Protein AF-B6VYK7-F1 (afdb_monomer)

Mean predicted aligned error: 7.78 Å

Structure (mmCIF, N/CA/C/O backbone):
data_AF-B6VYK7-F1
#
_entry.id   AF-B6VYK7-F1
#
loop_
_atom_site.group_PDB
_atom_site.id
_atom_site.type_symbol
_atom_site.label_atom_id
_atom_site.label_alt_id
_atom_site.label_comp_id
_atom_site.label_asym_id
_atom_site.label_entity_id
_atom_site.label_seq_id
_atom_site.pdbx_PDB_ins_code
_atom_site.Cartn_x
_atom_site.Cartn_y
_atom_site.Cartn_z
_atom_site.occupancy
_atom_site.B_iso_or_equiv
_atom_site.auth_seq_id
_atom_site.auth_comp_id
_atom_site.auth_asym_id
_atom_site.auth_atom_id
_atom_site.pdbx_PDB_model_num
ATOM 1 N N . MET A 1 1 ? 13.272 -1.129 3.481 1.00 52.34 1 MET A N 1
ATOM 2 C CA . MET A 1 1 ? 12.750 -2.512 3.595 1.00 52.34 1 MET A CA 1
ATOM 3 C C . MET A 1 1 ? 13.209 -3.333 2.391 1.00 52.34 1 MET A C 1
ATOM 5 O O . MET A 1 1 ? 12.780 -3.055 1.279 1.00 52.34 1 MET A O 1
ATOM 9 N N . GLU A 1 2 ? 14.107 -4.303 2.585 1.00 56.81 2 GLU A N 1
ATOM 10 C CA . GLU A 1 2 ? 14.750 -5.064 1.491 1.00 56.81 2 GLU A CA 1
ATOM 11 C C . GLU A 1 2 ? 13.829 -6.103 0.816 1.00 56.81 2 GLU A C 1
ATOM 13 O O . GLU A 1 2 ? 13.980 -6.379 -0.376 1.00 56.81 2 GLU A O 1
ATOM 18 N N . CYS A 1 3 ? 12.794 -6.591 1.512 1.00 57.00 3 CYS A N 1
ATOM 19 C CA . CYS A 1 3 ? 11.847 -7.579 0.974 1.00 57.00 3 CYS A CA 1
ATOM 20 C C . CYS A 1 3 ? 11.027 -7.067 -0.231 1.00 57.00 3 CYS A C 1
ATOM 22 O O . CYS A 1 3 ? 10.761 -7.824 -1.162 1.00 57.00 3 CYS A O 1
ATOM 24 N N . ALA A 1 4 ? 10.663 -5.779 -0.262 1.00 50.12 4 ALA A N 1
ATOM 25 C CA . ALA A 1 4 ? 9.904 -5.187 -1.372 1.00 50.12 4 ALA A CA 1
ATOM 26 C C . ALA A 1 4 ? 10.742 -5.068 -2.661 1.00 50.12 4 ALA A C 1
ATOM 28 O O . ALA A 1 4 ? 10.228 -5.239 -3.768 1.00 50.12 4 ALA A O 1
ATOM 29 N N . ARG A 1 5 ? 12.059 -4.859 -2.513 1.00 50.06 5 ARG A N 1
ATOM 30 C CA . ARG A 1 5 ? 13.018 -4.795 -3.626 1.00 50.06 5 ARG A CA 1
ATOM 31 C C . ARG A 1 5 ? 13.199 -6.161 -4.293 1.00 50.06 5 ARG A C 1
ATOM 33 O O . ARG A 1 5 ? 13.187 -6.244 -5.518 1.00 50.06 5 ARG A O 1
ATOM 40 N N . MET A 1 6 ? 13.291 -7.229 -3.496 1.00 47.53 6 MET A N 1
ATOM 41 C CA . MET A 1 6 ? 13.389 -8.612 -3.990 1.00 47.53 6 MET A CA 1
ATOM 42 C C . MET A 1 6 ? 12.151 -9.064 -4.774 1.00 47.53 6 MET A C 1
ATOM 44 O O . MET A 1 6 ? 12.275 -9.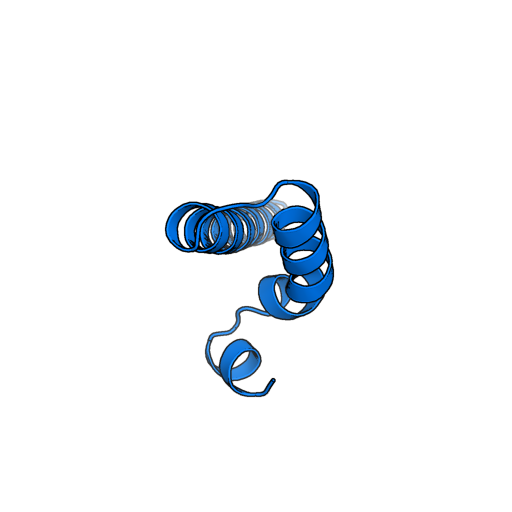817 -5.736 1.00 47.53 6 MET A O 1
ATOM 48 N N . LEU A 1 7 ? 10.965 -8.574 -4.410 1.00 56.97 7 LEU A N 1
ATOM 49 C CA . LEU A 1 7 ? 9.709 -8.903 -5.089 1.00 56.97 7 LEU A CA 1
ATOM 50 C C . LEU A 1 7 ? 9.420 -8.014 -6.319 1.00 56.97 7 LEU A C 1
ATOM 52 O O . LEU A 1 7 ? 8.351 -8.134 -6.917 1.00 56.97 7 LEU A O 1
ATOM 56 N N . LYS A 1 8 ? 10.358 -7.131 -6.713 1.00 61.16 8 LYS A N 1
ATOM 57 C CA . LYS A 1 8 ? 10.175 -6.099 -7.756 1.00 61.16 8 LYS A CA 1
ATOM 58 C C . LYS A 1 8 ? 8.958 -5.187 -7.512 1.00 61.16 8 LYS A C 1
ATOM 60 O O . LYS A 1 8 ? 8.409 -4.631 -8.460 1.00 61.16 8 LYS A O 1
ATOM 65 N N . LEU A 1 9 ? 8.560 -4.997 -6.255 1.00 64.31 9 LEU A N 1
ATOM 66 C CA . LEU A 1 9 ? 7.448 -4.125 -5.852 1.00 64.31 9 LEU A CA 1
ATOM 67 C C . LEU A 1 9 ? 7.977 -2.696 -5.647 1.00 64.31 9 LEU A C 1
ATOM 69 O O . LEU A 1 9 ? 7.876 -2.127 -4.560 1.00 64.31 9 LEU A O 1
ATOM 73 N N . GLY A 1 10 ? 8.660 -2.160 -6.665 1.00 63.09 10 GLY A N 1
ATOM 74 C CA . GLY A 1 10 ? 9.332 -0.857 -6.584 1.00 63.09 10 GLY A CA 1
ATOM 75 C C . GLY A 1 10 ? 8.363 0.264 -6.205 1.00 63.09 10 GLY A C 1
ATOM 76 O O . GLY A 1 10 ? 8.652 1.040 -5.300 1.00 63.09 10 GLY A O 1
ATOM 77 N N . ASN A 1 11 ? 7.163 0.252 -6.795 1.00 64.56 11 ASN A N 1
ATOM 78 C CA . ASN A 1 11 ? 6.134 1.240 -6.484 1.00 64.56 11 ASN A CA 1
ATOM 79 C C . ASN A 1 11 ? 5.482 1.016 -5.126 1.00 64.56 11 ASN A C 1
ATOM 81 O O . ASN A 1 11 ? 5.222 2.008 -4.454 1.00 64.56 11 ASN A O 1
ATOM 85 N N . LEU A 1 12 ? 5.228 -0.226 -4.693 1.00 72.88 12 LEU A N 1
ATOM 86 C CA . LEU A 1 12 ? 4.711 -0.444 -3.341 1.00 72.88 12 LEU A CA 1
ATOM 87 C C . LEU A 1 12 ? 5.674 0.103 -2.294 1.00 72.88 12 LEU A C 1
ATOM 89 O O . LEU A 1 12 ? 5.213 0.698 -1.336 1.00 72.88 12 LEU A O 1
ATOM 93 N N . ALA A 1 13 ? 6.987 -0.059 -2.476 1.00 72.12 13 ALA A N 1
ATOM 94 C CA . ALA A 1 13 ? 7.973 0.500 -1.555 1.00 72.12 13 ALA A CA 1
ATOM 95 C C . ALA A 1 13 ? 7.938 2.040 -1.513 1.00 72.12 13 ALA A C 1
ATOM 97 O O . ALA A 1 13 ? 8.081 2.600 -0.431 1.00 72.12 13 ALA A O 1
ATOM 98 N N . GLU A 1 14 ? 7.720 2.706 -2.654 1.00 80.38 14 GLU A N 1
ATOM 99 C CA . GLU A 1 14 ? 7.579 4.171 -2.728 1.00 80.38 14 GLU A CA 1
ATOM 100 C C . GLU A 1 14 ? 6.240 4.681 -2.169 1.00 80.38 14 GLU A C 1
ATOM 102 O O . GLU A 1 14 ? 6.206 5.730 -1.538 1.00 80.38 14 GLU A O 1
ATOM 107 N N . HIS A 1 15 ? 5.144 3.937 -2.345 1.00 82.81 15 HIS A N 1
ATOM 108 C CA . HIS A 1 15 ? 3.800 4.359 -1.918 1.00 82.81 15 HIS A CA 1
ATOM 109 C C . HIS A 1 15 ? 3.387 3.786 -0.556 1.00 82.81 15 HIS A C 1
ATOM 111 O O . HIS A 1 15 ? 2.300 4.089 -0.064 1.00 82.81 15 HIS A O 1
ATOM 117 N N . LEU A 1 16 ? 4.225 2.956 0.076 1.00 85.56 16 LEU A N 1
ATOM 118 C CA . LEU A 1 16 ? 3.889 2.301 1.342 1.00 85.56 16 LEU A CA 1
ATOM 119 C C . LEU A 1 16 ? 3.603 3.321 2.443 1.00 85.56 16 LEU A C 1
ATOM 121 O O . LEU A 1 16 ? 2.682 3.128 3.228 1.00 85.56 16 LEU A O 1
ATOM 125 N N . GLU A 1 17 ? 4.384 4.397 2.496 1.00 88.38 17 GLU A N 1
ATOM 126 C CA . GLU A 1 17 ? 4.269 5.425 3.532 1.00 88.38 17 GLU A CA 1
ATOM 127 C C . GLU A 1 17 ? 2.967 6.231 3.400 1.00 88.38 17 GLU A C 1
ATOM 129 O O . GLU A 1 17 ? 2.314 6.529 4.401 1.00 88.38 17 GLU A O 1
ATOM 134 N N . GLU A 1 18 ? 2.532 6.501 2.165 1.00 89.25 18 GLU A N 1
ATOM 135 C CA . GLU A 1 18 ? 1.236 7.124 1.879 1.00 89.25 18 GLU A CA 1
ATOM 136 C C . GLU A 1 18 ? 0.078 6.166 2.196 1.00 89.25 18 GLU A C 1
ATOM 138 O O . GLU A 1 18 ? -0.895 6.553 2.841 1.00 89.25 18 GLU A O 1
ATOM 143 N N . LEU A 1 19 ? 0.195 4.891 1.809 1.00 89.69 19 LEU A N 1
ATOM 144 C CA . LEU A 1 19 ? -0.810 3.870 2.115 1.00 89.69 19 LEU A CA 1
ATOM 145 C C . LEU A 1 19 ? -0.962 3.643 3.624 1.00 89.69 19 LEU A C 1
ATOM 147 O O . LEU A 1 19 ? -2.078 3.432 4.095 1.00 89.69 19 LEU A O 1
ATOM 151 N N . LEU A 1 20 ? 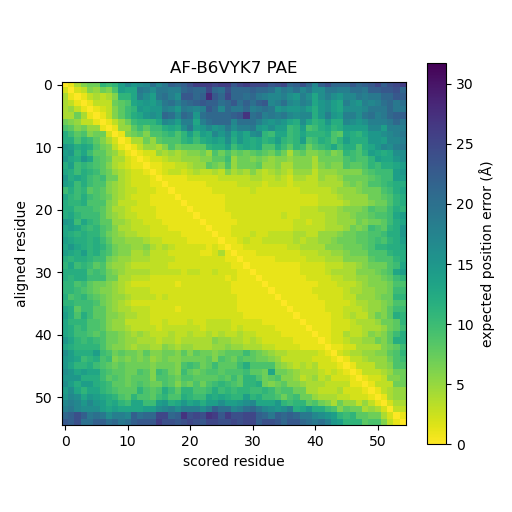0.134 3.705 4.384 1.00 91.25 20 LEU A N 1
ATOM 152 C CA . LEU A 1 20 ? 0.115 3.612 5.845 1.00 91.25 20 LEU A CA 1
ATOM 153 C C . LEU A 1 20 ? -0.574 4.822 6.479 1.00 91.25 20 LEU A C 1
ATOM 155 O O . LEU A 1 20 ? -1.441 4.633 7.333 1.00 91.25 20 LEU A O 1
ATOM 159 N N . HIS A 1 21 ? -0.259 6.040 6.026 1.00 92.50 21 HIS A N 1
ATOM 160 C CA . HIS A 1 21 ? -0.965 7.243 6.473 1.00 92.50 21 HIS A CA 1
ATOM 161 C C . HIS A 1 21 ? -2.465 7.144 6.191 1.00 92.50 21 HIS A C 1
ATOM 163 O O . HIS A 1 21 ? -3.268 7.297 7.108 1.00 92.50 21 HIS A O 1
ATOM 169 N N . GLN A 1 22 ? -2.855 6.775 4.968 1.00 89.69 22 GLN A N 1
ATOM 170 C CA . GLN A 1 22 ? -4.266 6.613 4.611 1.00 89.69 22 GLN A CA 1
ATOM 171 C C . GLN A 1 22 ? -4.958 5.523 5.435 1.00 89.69 22 GLN A C 1
ATOM 173 O O . GLN A 1 22 ? -6.127 5.676 5.795 1.00 89.69 22 GLN A O 1
ATOM 178 N N . ALA A 1 23 ? -4.260 4.424 5.730 1.00 93.25 23 ALA A N 1
ATOM 179 C CA . ALA A 1 23 ? -4.787 3.356 6.566 1.00 93.25 23 ALA A CA 1
ATOM 180 C C . ALA A 1 23 ? -5.016 3.814 8.005 1.00 93.25 23 ALA A C 1
ATOM 182 O O . ALA A 1 23 ? -6.045 3.473 8.584 1.00 93.25 23 ALA A O 1
ATOM 183 N N . GLN A 1 24 ? -4.107 4.617 8.558 1.00 91.38 24 GLN A N 1
ATOM 184 C CA . GLN A 1 24 ? -4.275 5.206 9.883 1.00 91.38 24 GLN A CA 1
ATOM 185 C C . GLN A 1 24 ? -5.400 6.242 9.914 1.00 91.38 24 GLN A C 1
ATOM 187 O O . GLN A 1 24 ? -6.265 6.157 10.782 1.00 91.38 24 GLN A O 1
ATOM 192 N N . GLU A 1 25 ? -5.435 7.181 8.966 1.00 94.38 25 GLU A N 1
ATOM 193 C CA . GLU A 1 25 ? -6.465 8.227 8.909 1.00 94.38 25 GLU A CA 1
ATOM 194 C C . GLU A 1 25 ? -7.873 7.642 8.764 1.00 94.38 25 GLU A C 1
ATOM 196 O O . GLU A 1 25 ? -8.817 8.094 9.411 1.00 94.38 25 GLU A O 1
ATOM 201 N N . LYS A 1 26 ? -8.016 6.608 7.929 1.00 93.62 26 LYS A N 1
ATOM 202 C CA . LYS A 1 26 ? -9.307 5.962 7.652 1.00 93.62 26 LYS A CA 1
ATOM 203 C C . LYS A 1 26 ? -9.601 4.777 8.567 1.00 93.62 26 LYS A C 1
ATOM 205 O O . LYS A 1 26 ? -10.661 4.177 8.426 1.00 93.62 26 LYS A O 1
ATOM 210 N N . GLN A 1 27 ? -8.685 4.445 9.479 1.00 94.62 27 GLN A N 1
ATOM 211 C CA . GLN A 1 27 ? -8.755 3.268 10.350 1.00 94.62 27 GLN A CA 1
ATOM 212 C C . GLN A 1 27 ? -9.064 1.980 9.573 1.00 94.62 27 GLN A C 1
ATOM 214 O O . GLN A 1 27 ? -9.935 1.197 9.953 1.00 94.62 27 GLN A O 1
ATOM 219 N N . LEU A 1 28 ? -8.358 1.773 8.459 1.00 94.44 28 LEU A N 1
ATOM 220 C CA . LEU A 1 28 ? -8.531 0.577 7.644 1.00 94.44 28 LEU A CA 1
ATOM 221 C C . LEU A 1 28 ? -8.194 -0.666 8.463 1.00 94.44 28 LEU A C 1
ATOM 223 O O . LEU A 1 28 ? -7.174 -0.729 9.155 1.00 94.44 28 LEU A O 1
ATOM 227 N N . THR A 1 29 ? -9.022 -1.695 8.329 1.00 95.31 29 THR A N 1
ATOM 228 C CA . THR A 1 29 ? -8.690 -3.009 8.871 1.00 95.31 29 THR A CA 1
ATOM 229 C C . THR A 1 29 ? -7.512 -3.620 8.106 1.00 95.31 29 THR A C 1
ATOM 231 O O . THR A 1 29 ? -7.239 -3.275 6.953 1.00 95.31 29 THR A O 1
ATOM 234 N N . TYR A 1 30 ? -6.809 -4.572 8.725 1.00 88.00 30 TYR A N 1
ATOM 235 C CA . TYR A 1 30 ? -5.681 -5.252 8.078 1.00 88.00 30 TYR A CA 1
ATOM 236 C C . TYR A 1 30 ? -6.025 -5.828 6.683 1.00 88.00 30 TYR A C 1
ATOM 238 O O . TYR A 1 30 ? -5.236 -5.622 5.758 1.00 88.00 30 TYR A O 1
ATOM 246 N N . PRO A 1 31 ? -7.200 -6.460 6.462 1.00 94.88 31 PRO A N 1
ATOM 247 C CA . PRO A 1 31 ? -7.617 -6.890 5.126 1.00 94.88 31 PRO A CA 1
ATOM 248 C C . PRO A 1 31 ? -7.786 -5.743 4.120 1.00 94.88 31 PRO A C 1
ATOM 250 O O . PRO A 1 31 ? -7.405 -5.889 2.959 1.00 94.88 31 PRO A O 1
ATOM 253 N N . GLU A 1 32 ? -8.341 -4.604 4.537 1.00 92.94 32 GLU A N 1
ATOM 254 C CA . GLU A 1 32 ? -8.544 -3.441 3.663 1.00 92.94 32 GLU A CA 1
ATOM 255 C C . GLU A 1 32 ? -7.222 -2.789 3.268 1.00 92.94 32 GLU A C 1
ATOM 257 O O . GLU A 1 32 ? -7.016 -2.461 2.097 1.00 92.94 32 GLU A O 1
ATOM 262 N N . PHE A 1 33 ? -6.301 -2.665 4.224 1.00 91.62 33 PHE A N 1
ATOM 263 C CA . PHE A 1 33 ? -4.946 -2.199 3.962 1.00 91.62 33 PHE A CA 1
ATOM 264 C C . PHE A 1 33 ? -4.219 -3.126 2.979 1.00 91.62 33 PHE A C 1
ATOM 266 O O . PHE A 1 33 ? -3.684 -2.664 1.970 1.00 91.62 33 PHE A O 1
ATOM 273 N N . LEU A 1 34 ? -4.273 -4.444 3.209 1.00 91.00 34 LEU A N 1
ATOM 274 C CA . LEU A 1 34 ? -3.657 -5.429 2.318 1.00 91.00 34 LEU A CA 1
ATOM 275 C C . LEU A 1 34 ? -4.228 -5.330 0.893 1.00 91.00 34 LEU A C 1
ATOM 277 O O . LEU A 1 34 ? -3.487 -5.387 -0.090 1.00 91.00 34 LEU A O 1
ATOM 281 N N . LEU A 1 35 ? -5.544 -5.132 0.771 1.00 91.44 35 LEU A N 1
ATOM 282 C CA . LEU A 1 35 ? -6.209 -4.953 -0.517 1.00 91.44 35 LEU A CA 1
ATOM 283 C C . LEU A 1 35 ? -5.760 -3.664 -1.224 1.00 91.44 35 LEU A C 1
ATOM 285 O O . LEU A 1 35 ? -5.576 -3.678 -2.443 1.00 91.44 35 LEU A O 1
ATOM 289 N N . ALA A 1 36 ? -5.564 -2.568 -0.487 1.00 89.88 36 ALA A N 1
ATOM 290 C CA . ALA A 1 36 ? -5.052 -1.311 -1.031 1.00 89.88 36 ALA A CA 1
ATOM 291 C C . ALA A 1 36 ? -3.626 -1.477 -1.586 1.00 89.88 36 ALA A C 1
ATOM 293 O O . ALA A 1 36 ? -3.373 -1.111 -2.735 1.00 89.88 36 ALA A O 1
ATOM 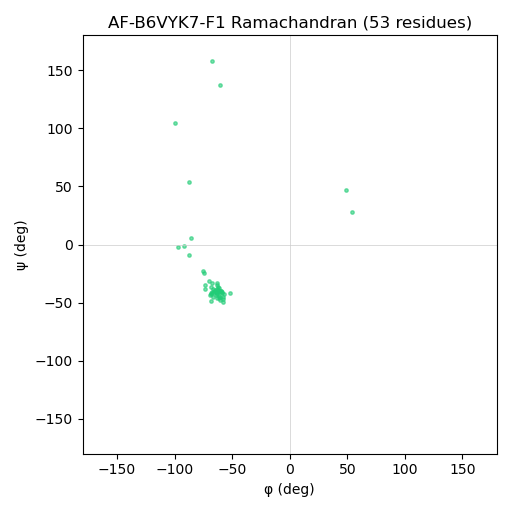294 N N . CYS A 1 37 ? -2.739 -2.137 -0.834 1.00 88.56 37 CYS A N 1
ATOM 295 C CA . CYS A 1 37 ? -1.387 -2.471 -1.289 1.00 88.56 37 CYS A CA 1
ATOM 296 C C . CYS A 1 37 ? -1.394 -3.313 -2.577 1.00 88.56 37 CYS A C 1
ATOM 298 O O . CYS A 1 37 ? -0.659 -3.024 -3.521 1.00 88.56 37 CYS A O 1
ATOM 300 N N . LEU A 1 38 ? -2.252 -4.338 -2.653 1.00 87.62 38 LEU A N 1
ATOM 301 C CA . LEU A 1 38 ? -2.361 -5.194 -3.841 1.00 87.62 38 LEU A CA 1
ATOM 302 C C . LEU A 1 38 ? -2.905 -4.439 -5.063 1.00 87.62 38 LEU A C 1
ATOM 304 O O . LEU A 1 38 ? -2.451 -4.670 -6.185 1.00 87.62 38 LEU A O 1
ATOM 308 N N . ARG A 1 39 ? -3.870 -3.533 -4.868 1.00 87.50 39 ARG A N 1
ATOM 309 C CA . ARG A 1 39 ? -4.415 -2.698 -5.951 1.00 87.50 39 ARG A CA 1
ATOM 310 C C . ARG A 1 39 ? -3.355 -1.776 -6.543 1.00 87.50 39 ARG A C 1
ATOM 312 O O . ARG A 1 39 ? -3.292 -1.669 -7.769 1.00 87.50 39 ARG A O 1
ATOM 319 N N . GLU A 1 40 ? -2.533 -1.157 -5.701 1.00 84.88 40 GLU A N 1
ATOM 320 C CA . GLU A 1 40 ? -1.433 -0.290 -6.135 1.00 84.88 40 GLU A CA 1
ATOM 321 C C . GLU A 1 40 ? -0.423 -1.062 -7.000 1.00 84.88 40 GLU A C 1
ATOM 323 O O . GLU A 1 40 ? -0.082 -0.651 -8.111 1.00 84.88 40 GLU A O 1
ATOM 328 N N . GLU A 1 41 ? -0.049 -2.266 -6.569 1.00 81.25 41 GLU A N 1
ATOM 329 C CA . GLU A 1 41 ? 0.857 -3.126 -7.334 1.00 81.25 41 GLU A CA 1
ATOM 330 C C . GLU A 1 41 ? 0.282 -3.572 -8.686 1.00 81.25 41 GLU A C 1
ATOM 332 O O . GLU A 1 41 ? 0.977 -3.558 -9.708 1.00 81.25 41 GLU A O 1
ATOM 337 N N . ILE A 1 42 ? -1.007 -3.923 -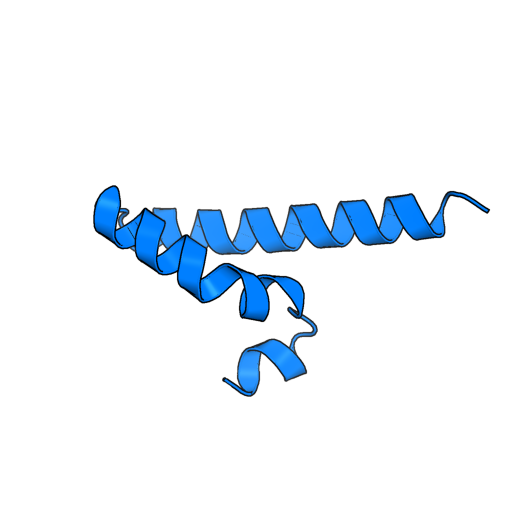8.742 1.00 82.06 42 ILE A N 1
ATOM 338 C CA . ILE A 1 42 ? -1.671 -4.288 -10.003 1.00 82.06 42 ILE A CA 1
ATOM 339 C C . ILE A 1 42 ? -1.760 -3.082 -10.947 1.00 82.06 42 ILE A C 1
ATOM 341 O O . ILE A 1 42 ? -1.545 -3.233 -12.155 1.00 82.06 42 ILE A O 1
ATOM 345 N N . ARG A 1 43 ? -2.079 -1.891 -10.420 1.00 81.00 43 ARG A N 1
ATOM 346 C CA . ARG A 1 43 ? -2.130 -0.641 -11.192 1.00 81.00 43 ARG A CA 1
ATOM 347 C C . ARG A 1 43 ? -0.780 -0.358 -11.842 1.00 81.00 43 ARG A C 1
ATOM 349 O O . ARG A 1 43 ? -0.735 -0.130 -13.049 1.00 81.00 43 ARG A O 1
ATOM 356 N N . ASN A 1 44 ? 0.303 -0.473 -11.077 1.00 72.94 44 ASN A N 1
ATOM 357 C CA . ASN A 1 44 ? 1.650 -0.254 -11.58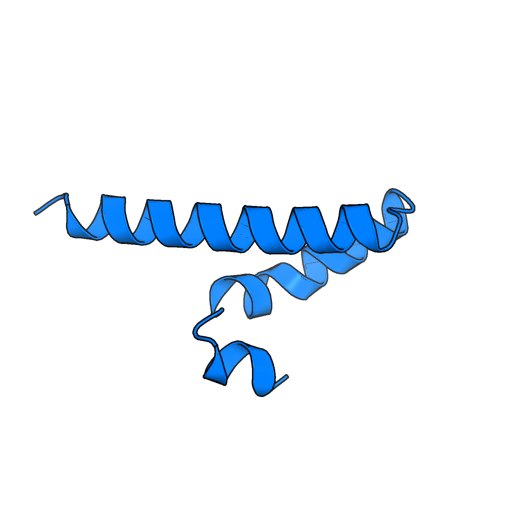8 1.00 72.94 44 ASN A CA 1
ATOM 358 C C . ASN A 1 44 ? 2.020 -1.237 -12.709 1.00 72.94 44 ASN A C 1
ATOM 360 O O . ASN A 1 44 ? 2.491 -0.832 -13.769 1.00 72.94 44 ASN A O 1
ATOM 364 N N . ARG A 1 45 ? 1.739 -2.536 -12.533 1.00 74.19 45 ARG A N 1
ATOM 365 C CA . ARG A 1 45 ? 2.007 -3.534 -13.584 1.00 74.19 45 ARG A CA 1
ATOM 366 C C . ARG A 1 45 ? 1.266 -3.212 -14.880 1.00 74.19 45 ARG A C 1
ATOM 3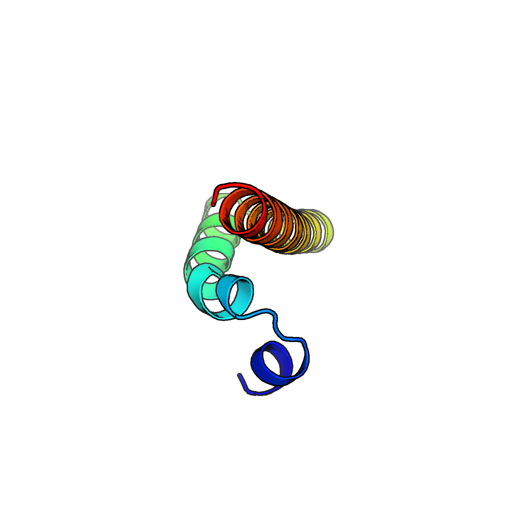68 O O . ARG A 1 45 ? 1.856 -3.317 -15.950 1.00 74.19 45 ARG A O 1
ATOM 375 N N . LYS A 1 46 ? -0.001 -2.788 -14.798 1.00 73.69 46 LYS A N 1
ATOM 376 C CA . LYS A 1 46 ? -0.775 -2.355 -15.975 1.00 73.69 46 LYS A CA 1
ATOM 377 C C . LYS A 1 46 ? -0.161 -1.132 -16.658 1.00 73.69 46 LYS A C 1
ATOM 379 O O . LYS A 1 46 ? -0.149 -1.091 -17.885 1.00 73.69 46 LYS A O 1
ATOM 384 N N . ASP A 1 47 ? 0.358 -0.171 -15.894 1.00 72.56 47 ASP A N 1
ATOM 385 C CA . ASP A 1 47 ? 1.023 1.013 -16.452 1.00 72.56 47 ASP A CA 1
ATOM 386 C C . ASP A 1 47 ? 2.335 0.641 -17.158 1.00 72.56 47 ASP A C 1
ATOM 388 O O . ASP A 1 47 ? 2.580 1.092 -18.274 1.00 72.56 47 ASP A O 1
ATOM 392 N N . LEU A 1 48 ? 3.127 -0.269 -16.579 1.00 67.88 48 LEU A N 1
ATOM 393 C CA . LEU A 1 48 ? 4.343 -0.797 -17.208 1.00 67.88 48 LEU A CA 1
ATOM 394 C C . LEU A 1 48 ? 4.052 -1.525 -18.525 1.00 67.88 48 LEU A C 1
ATOM 396 O O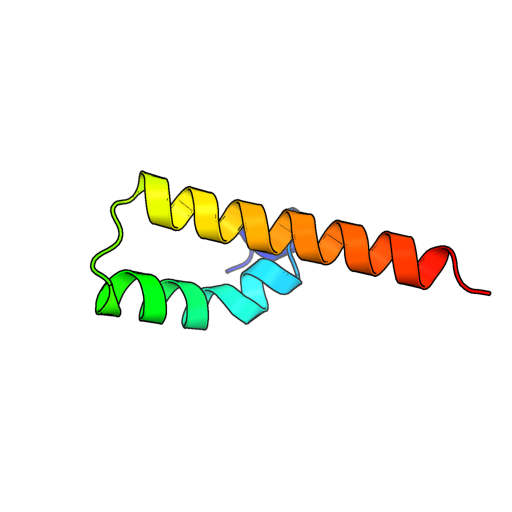 . LEU A 1 48 ? 4.747 -1.287 -19.512 1.00 67.88 48 LEU A O 1
ATOM 400 N N . TYR A 1 49 ? 3.013 -2.367 -18.568 1.00 67.38 49 TYR A N 1
ATOM 401 C CA . TYR A 1 49 ? 2.580 -3.011 -19.813 1.00 67.38 49 TYR A CA 1
ATOM 402 C C . TYR A 1 49 ? 2.092 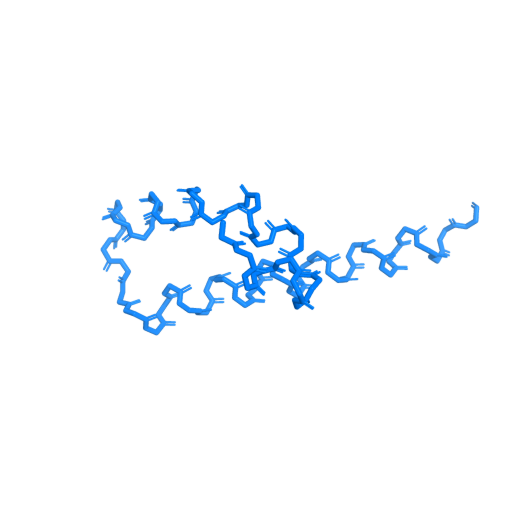-1.992 -20.843 1.00 67.38 49 TYR A C 1
ATOM 404 O O . TYR A 1 49 ? 2.431 -2.104 -22.017 1.00 67.38 49 TYR A O 1
ATOM 412 N N . ARG A 1 50 ? 1.334 -0.972 -20.419 1.00 68.94 50 ARG A N 1
ATOM 413 C CA . ARG A 1 50 ? 0.858 0.089 -21.316 1.00 68.94 50 ARG A CA 1
ATOM 414 C C . ARG A 1 50 ? 2.021 0.897 -21.899 1.00 68.94 50 ARG A C 1
ATOM 416 O O . ARG A 1 50 ? 2.018 1.163 -23.094 1.00 68.94 50 ARG A O 1
ATOM 423 N N . ARG A 1 51 ? 3.019 1.250 -21.084 1.00 65.19 51 ARG A N 1
ATOM 424 C CA . ARG A 1 51 ? 4.226 1.964 -21.535 1.00 65.19 51 ARG A CA 1
ATOM 425 C C . ARG A 1 51 ? 5.105 1.118 -22.455 1.00 65.19 51 ARG A C 1
ATOM 427 O O . ARG A 1 51 ? 5.695 1.671 -23.365 1.00 65.19 51 ARG A O 1
ATOM 434 N N . GLN A 1 52 ? 5.171 -0.199 -22.257 1.00 59.78 52 GLN A N 1
ATOM 435 C CA . GLN A 1 52 ? 5.883 -1.107 -23.170 1.00 59.78 52 GLN A CA 1
ATOM 436 C C . GLN A 1 52 ? 5.133 -1.373 -24.482 1.00 59.78 52 GLN A C 1
ATOM 438 O O . GLN A 1 52 ? 5.756 -1.757 -25.464 1.00 59.78 52 GLN A O 1
ATOM 443 N N . ALA A 1 53 ? 3.812 -1.187 -24.510 1.00 59.09 53 ALA A N 1
ATOM 444 C CA . ALA A 1 53 ? 2.990 -1.400 -25.699 1.00 59.09 53 ALA A CA 1
ATOM 445 C C . ALA A 1 53 ? 2.886 -0.164 -26.618 1.00 59.09 53 ALA A C 1
ATOM 447 O O . ALA A 1 53 ? 2.347 -0.283 -27.716 1.00 59.09 53 ALA A O 1
ATOM 448 N N . CYS A 1 54 ? 3.379 1.003 -26.187 1.00 45.81 54 CYS A N 1
ATOM 449 C CA . CYS A 1 54 ? 3.485 2.207 -27.014 1.00 45.81 54 CYS A CA 1
ATOM 450 C C . CYS A 1 54 ? 4.938 2.343 -27.518 1.00 45.81 54 CYS A C 1
ATOM 452 O O . CYS A 1 54 ? 5.798 2.674 -26.699 1.00 45.81 54 CYS A O 1
ATOM 454 N N . PRO A 1 55 ? 5.232 2.047 -28.801 1.00 55.06 55 PRO A N 1
ATOM 455 C CA . PRO A 1 55 ? 6.535 2.323 -29.410 1.00 55.06 55 PRO A CA 1
ATOM 456 C C . PRO A 1 55 ? 6.787 3.822 -29.613 1.00 55.06 55 PRO A C 1
ATOM 458 O O . PRO A 1 55 ? 5.799 4.589 -29.714 1.00 55.06 55 PRO A O 1
#

Sequence (55 aa):
MECARMLKLGNLAEHLEELLHQAQEKQLTYPEFLLACLREEIRNRKDLYRRQACP

Solvent-accessible surface area (backbone atoms only — not comparable to full-atom values): 3229 Å² total; per-residue (Å²): 123,72,69,39,61,77,70,67,34,60,63,49,64,70,43,43,65,58,52,48,50,52,26,60,78,66,63,49,50,73,71,55,42,52,50,51,55,53,50,54,47,53,52,51,54,52,50,54,53,53,58,71,72,55,131

Secondary structure (DSSP, 8-state):
-HHHHHTT-HHHHHHHHHHHHHHHHTT--HHHHHHHHHHHHHHHHHHH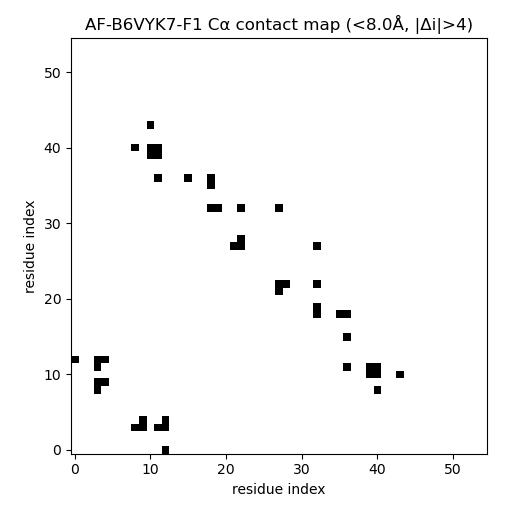HHHHH--

pLDDT: mean 76.92, std 15.11, range [45.81, 95.31]

Nearest PDB structures (foldseek):
  8q4d-assembly1_O  TM=9.577E-01  e=4.647E-01  Geobacillus stearothermophilus
  8q3w-assembly1_A  TM=9.253E-01  e=4.313E-01  Geobacillus stearothermophilus
  3j0e-assembly1_G  TM=5.796E-01  e=6.786E+00  Thermus thermophilus

Radius of gyration: 12.81 Å; Cα contacts (8 Å, |Δi|>4): 24; chains: 1; bounding box: 24×17×40 Å

Organism: NCBI:txid483217

Foldseek 3Di:
DVVCVVVVVVVLVVCVVVLVVVCVVVVPDPVRSVVVSVVRSVVVVVVVVVVVVPD